Protein AF-A0A519GPD8-F1 (afdb_monomer_lite)

Sequence (87 aa):
MVSEFMLQQTPVSRVLLVYETWLSTWPTPTALAAAPSGEAVRAWGRLGYPRRALRLHASAVAITDRYDGEVPDTYDELRTLPGVGDY

Radius of gyration: 12.18 Å; chains: 1; bounding box: 28×24×32 Å

pLDDT: mean 95.35, std 5.01, range [61.62, 98.69]

Structure (mmCIF, N/CA/C/O backbone):
data_AF-A0A519GPD8-F1
#
_entry.id   AF-A0A519GPD8-F1
#
loop_
_atom_site.group_PDB
_atom_site.id
_atom_site.type_symbol
_atom_site.label_atom_id
_atom_site.label_alt_id
_atom_site.label_comp_id
_atom_site.label_asym_id
_atom_site.label_entity_id
_atom_site.label_seq_id
_atom_site.pdbx_PDB_ins_code
_atom_site.Cartn_x
_atom_site.Cartn_y
_atom_site.Cartn_z
_atom_site.occupancy
_atom_site.B_iso_or_equiv
_atom_site.auth_seq_id
_atom_site.auth_comp_id
_atom_site.auth_asym_id
_atom_site.auth_atom_id
_atom_site.pdbx_PDB_model_num
ATOM 1 N N . MET A 1 1 ? 4.657 -5.954 0.356 1.00 88.38 1 MET A N 1
ATOM 2 C CA . MET A 1 1 ? 4.375 -4.698 -0.385 1.00 88.38 1 MET A CA 1
ATOM 3 C C . MET A 1 1 ? 3.645 -3.648 0.451 1.00 88.38 1 MET A C 1
ATOM 5 O O . MET A 1 1 ? 4.165 -2.549 0.569 1.00 88.38 1 MET A O 1
ATOM 9 N N . VAL A 1 2 ? 2.466 -3.932 1.026 1.00 95.00 2 VAL A N 1
ATOM 10 C CA . VAL A 1 2 ? 1.691 -2.933 1.805 1.00 95.00 2 VAL A CA 1
ATOM 11 C C . VAL A 1 2 ? 2.511 -2.319 2.949 1.00 95.00 2 VAL A C 1
ATOM 13 O O . VAL A 1 2 ? 2.557 -1.095 3.077 1.00 95.00 2 VAL A O 1
ATOM 16 N N . SER A 1 3 ? 3.199 -3.158 3.734 1.00 94.94 3 SER A N 1
ATOM 17 C CA . SER A 1 3 ? 4.086 -2.727 4.824 1.00 94.94 3 SER A CA 1
ATOM 18 C C . SER A 1 3 ? 5.150 -1.740 4.344 1.00 94.94 3 SER A C 1
ATOM 20 O O . SER A 1 3 ? 5.302 -0.683 4.943 1.00 94.94 3 SER A O 1
ATOM 22 N N . GLU A 1 4 ? 5.817 -2.035 3.226 1.00 94.62 4 GLU A N 1
ATOM 23 C CA . GLU A 1 4 ? 6.864 -1.189 2.639 1.00 94.62 4 GLU A CA 1
ATOM 24 C C . GLU A 1 4 ? 6.340 0.206 2.293 1.00 94.62 4 GLU A C 1
ATOM 26 O O . GLU A 1 4 ? 6.914 1.214 2.703 1.00 94.62 4 GLU A O 1
ATOM 31 N N . PHE A 1 5 ? 5.185 0.290 1.621 1.00 94.94 5 PHE A N 1
ATOM 32 C CA . PHE A 1 5 ? 4.546 1.577 1.328 1.00 94.94 5 PHE A CA 1
ATOM 33 C C . PHE A 1 5 ? 4.222 2.358 2.605 1.00 94.94 5 PHE A C 1
ATOM 35 O O . PHE A 1 5 ? 4.402 3.579 2.645 1.00 94.94 5 PHE A O 1
ATOM 42 N N . MET A 1 6 ? 3.743 1.680 3.651 1.00 96.06 6 MET A N 1
ATOM 43 C CA . MET A 1 6 ? 3.409 2.316 4.925 1.00 96.06 6 MET A CA 1
ATOM 44 C C . MET A 1 6 ? 4.655 2.774 5.690 1.00 96.06 6 MET A C 1
ATOM 46 O O . MET A 1 6 ? 4.632 3.870 6.244 1.00 96.06 6 MET A O 1
ATOM 50 N N . LEU A 1 7 ? 5.740 1.997 5.683 1.00 95.94 7 LEU A N 1
ATOM 51 C CA . LEU A 1 7 ? 6.960 2.231 6.466 1.00 95.94 7 LEU A CA 1
ATOM 52 C C . LEU A 1 7 ? 7.866 3.332 5.905 1.00 95.94 7 LEU A C 1
ATOM 54 O O . LEU A 1 7 ? 8.669 3.896 6.649 1.00 95.94 7 LEU A O 1
ATOM 58 N N . GLN A 1 8 ? 7.700 3.719 4.639 1.00 93.31 8 GLN A N 1
ATOM 59 C CA . GLN A 1 8 ? 8.418 4.860 4.061 1.00 93.31 8 GLN A CA 1
ATOM 60 C C . GLN A 1 8 ? 8.247 6.124 4.924 1.00 93.31 8 GLN A C 1
ATOM 62 O O . GLN A 1 8 ? 7.157 6.686 5.037 1.00 93.31 8 GLN A O 1
ATOM 67 N N . GLN A 1 9 ? 9.330 6.586 5.556 1.00 92.56 9 GLN A N 1
ATOM 68 C CA . GLN A 1 9 ? 9.336 7.782 6.416 1.00 92.56 9 GLN A CA 1
ATOM 69 C C . GLN A 1 9 ? 8.256 7.766 7.525 1.00 92.56 9 GLN A C 1
ATOM 71 O O . GLN A 1 9 ? 7.819 8.818 7.994 1.00 92.56 9 GLN A O 1
ATOM 76 N N . THR A 1 10 ? 7.798 6.582 7.955 1.00 94.56 10 THR A N 1
ATOM 77 C CA . THR A 1 10 ? 6.763 6.421 8.990 1.00 94.56 10 THR A CA 1
ATOM 78 C C . THR A 1 10 ? 7.211 5.375 10.015 1.00 94.56 10 THR A C 1
ATOM 80 O O . THR A 1 10 ? 7.494 4.243 9.634 1.00 94.56 10 THR A O 1
ATOM 83 N N . PRO A 1 11 ? 7.265 5.699 11.321 1.00 95.00 11 PRO A N 1
ATOM 84 C CA . PRO A 1 11 ? 7.669 4.735 12.343 1.00 95.00 11 PRO A CA 1
ATOM 85 C C . PRO A 1 11 ? 6.743 3.517 12.413 1.00 95.00 11 PRO A C 1
ATOM 87 O O . PRO A 1 11 ? 5.521 3.667 12.341 1.00 95.00 11 PRO A O 1
ATOM 90 N N . VAL A 1 12 ? 7.323 2.341 12.675 1.00 96.38 12 VAL A N 1
ATOM 91 C CA . VAL A 1 12 ? 6.608 1.057 12.818 1.00 96.38 12 VAL A CA 1
ATOM 92 C C . VAL A 1 12 ? 5.419 1.166 13.777 1.00 96.38 12 VAL A C 1
ATOM 94 O O . VAL A 1 12 ? 4.322 0.728 13.446 1.00 96.38 12 VAL A O 1
ATOM 97 N N . SER A 1 13 ? 5.593 1.827 14.926 1.00 95.44 13 SER A N 1
ATOM 98 C CA . SER A 1 13 ? 4.534 1.991 15.934 1.00 95.44 13 SER A CA 1
ATOM 99 C C . SER A 1 13 ? 3.284 2.708 15.416 1.00 95.44 13 SER A C 1
ATOM 101 O O . SER A 1 13 ? 2.190 2.440 15.899 1.00 95.44 13 SER A O 1
ATOM 103 N N . ARG A 1 14 ? 3.419 3.597 14.422 1.00 94.69 14 ARG A N 1
ATOM 104 C CA . ARG A 1 14 ? 2.275 4.236 13.756 1.00 94.69 14 ARG A CA 1
ATOM 105 C C . ARG A 1 14 ? 1.672 3.351 12.671 1.00 94.69 14 ARG A C 1
ATOM 107 O O . ARG A 1 14 ? 0.457 3.356 12.518 1.00 94.69 14 ARG A O 1
ATOM 114 N N . VAL A 1 15 ? 2.504 2.602 11.945 1.00 96.31 15 VAL A N 1
ATOM 115 C CA . VAL A 1 15 ? 2.059 1.686 10.884 1.00 96.31 15 VAL A CA 1
ATOM 116 C C . VAL A 1 15 ? 1.190 0.565 11.445 1.00 96.31 15 VAL A C 1
ATOM 118 O O . VAL A 1 15 ? 0.126 0.304 10.891 1.00 96.31 15 VAL A O 1
ATOM 121 N N . LEU A 1 16 ? 1.587 -0.041 12.569 1.00 95.25 16 LEU A N 1
ATOM 122 C CA . LEU A 1 16 ? 0.855 -1.156 13.184 1.00 95.25 16 LEU A CA 1
ATOM 123 C C . LEU A 1 16 ? -0.619 -0.827 13.474 1.00 95.25 16 LEU A C 1
ATOM 125 O O . LEU A 1 16 ? -1.477 -1.678 13.281 1.00 95.25 16 LEU A O 1
ATOM 129 N N . LEU A 1 17 ? -0.931 0.425 13.832 1.00 93.31 17 LEU A N 1
ATOM 130 C CA . LEU A 1 17 ? -2.303 0.875 14.116 1.00 93.31 17 LEU A CA 1
ATOM 131 C C . LEU A 1 17 ? -3.245 0.823 12.901 1.00 93.31 17 LEU A C 1
ATOM 133 O O . LEU A 1 17 ? -4.462 0.846 13.067 1.00 93.31 17 LEU A O 1
ATOM 137 N N . VAL A 1 18 ? -2.694 0.824 11.686 1.00 96.12 18 VAL A N 1
ATOM 138 C CA . VAL A 1 18 ? -3.459 0.858 10.429 1.00 96.12 18 VAL A CA 1
ATOM 139 C C . VAL A 1 18 ? -3.299 -0.445 9.651 1.00 96.12 18 VAL A C 1
ATOM 141 O O . VAL A 1 18 ? -4.238 -0.883 8.993 1.00 96.12 18 VAL A O 1
ATOM 144 N N . TYR A 1 19 ? -2.128 -1.072 9.740 1.00 96.56 19 TYR A N 1
ATOM 145 C CA . TYR A 1 19 ? -1.746 -2.227 8.936 1.00 96.56 19 TYR A CA 1
ATOM 146 C C . TYR A 1 19 ? -2.689 -3.425 9.099 1.00 96.56 19 TYR A C 1
ATOM 148 O O . TYR A 1 19 ? -3.135 -3.986 8.101 1.00 96.56 19 TYR A O 1
ATOM 156 N N . GLU A 1 20 ? -3.041 -3.789 10.333 1.00 94.62 20 GLU A N 1
ATOM 157 C CA . GLU A 1 20 ? -3.911 -4.944 10.598 1.00 94.62 20 GLU A CA 1
ATOM 158 C C . GLU A 1 20 ? -5.316 -4.740 10.018 1.00 94.62 20 GLU A C 1
ATOM 160 O O . GLU A 1 20 ? -5.829 -5.589 9.287 1.00 94.62 20 GLU A O 1
ATOM 165 N N . THR A 1 21 ? -5.909 -3.570 10.266 1.00 96.00 21 THR A N 1
ATOM 166 C CA . THR A 1 21 ? -7.216 -3.197 9.709 1.00 96.00 21 THR A CA 1
ATOM 167 C C . THR A 1 21 ? -7.177 -3.136 8.184 1.00 96.00 21 THR A C 1
ATOM 169 O O . THR A 1 21 ? -8.123 -3.576 7.531 1.00 96.00 21 THR A O 1
ATOM 172 N N . TRP A 1 22 ? -6.085 -2.632 7.601 1.00 97.81 22 TRP A N 1
ATOM 173 C CA . TRP A 1 22 ? -5.904 -2.578 6.152 1.00 97.81 22 TRP A CA 1
ATOM 174 C C . TRP A 1 22 ? -5.937 -3.971 5.526 1.00 97.81 22 TRP A C 1
ATOM 176 O O . TRP A 1 22 ? -6.684 -4.185 4.576 1.00 97.81 22 TRP A O 1
ATOM 186 N N . LEU A 1 23 ? -5.166 -4.920 6.069 1.00 96.94 23 LEU A N 1
ATOM 187 C CA . LEU A 1 23 ? -5.115 -6.293 5.558 1.00 96.94 23 LEU A CA 1
ATOM 188 C C . LEU A 1 23 ? -6.419 -7.062 5.779 1.00 96.94 23 LEU A C 1
ATOM 190 O O . LEU A 1 23 ? -6.794 -7.874 4.942 1.00 96.94 23 LEU A O 1
ATOM 194 N N . SER A 1 24 ? -7.120 -6.794 6.881 1.00 97.38 24 SER A N 1
ATOM 195 C CA . SER A 1 24 ? -8.453 -7.353 7.125 1.00 97.38 24 SER A CA 1
ATOM 196 C C . SER A 1 24 ? -9.481 -6.838 6.108 1.00 97.38 24 SER A C 1
ATOM 198 O O . SER A 1 24 ? -10.291 -7.604 5.594 1.00 97.38 24 SER A O 1
ATOM 200 N N . THR A 1 25 ? -9.418 -5.545 5.772 1.00 97.88 25 THR A N 1
ATOM 201 C CA . THR A 1 25 ? -10.350 -4.905 4.827 1.00 97.88 25 THR A CA 1
ATOM 202 C C . THR A 1 25 ? -10.062 -5.310 3.380 1.00 97.88 25 THR A C 1
ATOM 204 O O . THR A 1 25 ? -10.984 -5.606 2.622 1.00 97.88 25 THR A O 1
ATOM 207 N N . TRP A 1 26 ? -8.785 -5.341 2.995 1.00 98.38 26 TRP A N 1
ATOM 208 C CA . TRP A 1 26 ? -8.336 -5.683 1.647 1.00 98.38 26 TRP A CA 1
ATOM 209 C C . TRP A 1 26 ? -7.241 -6.754 1.702 1.00 98.38 26 TRP A C 1
ATOM 211 O O . TRP A 1 26 ? -6.051 -6.427 1.656 1.00 98.38 26 TRP A O 1
ATOM 221 N N . PRO A 1 27 ? -7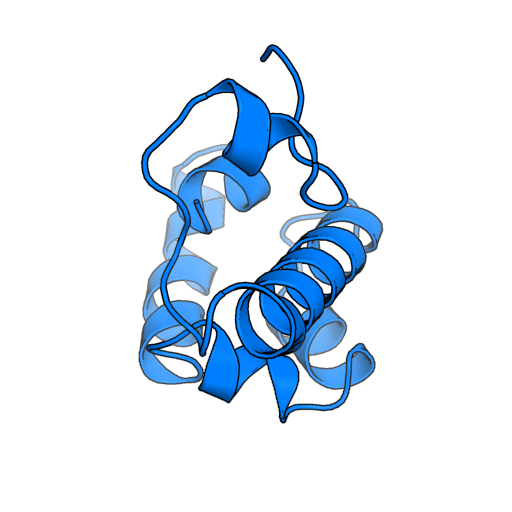.628 -8.040 1.789 1.00 97.31 27 PRO A N 1
ATOM 222 C CA . PRO A 1 27 ? -6.674 -9.140 1.917 1.00 97.31 27 PRO A CA 1
ATOM 223 C C . PRO A 1 27 ? -5.882 -9.410 0.630 1.00 97.31 27 PRO A C 1
ATOM 225 O O . PRO A 1 27 ? -4.817 -10.018 0.691 1.00 97.31 27 PRO A O 1
ATOM 228 N N . THR A 1 28 ? -6.374 -8.957 -0.529 1.00 98.00 28 THR A N 1
ATOM 229 C CA . THR A 1 28 ? -5.736 -9.161 -1.840 1.00 98.00 28 THR A CA 1
ATOM 230 C C . THR A 1 28 ? -5.610 -7.848 -2.624 1.00 98.00 28 THR A C 1
ATOM 232 O O . THR A 1 28 ? -6.374 -6.906 -2.372 1.00 98.00 28 THR A O 1
ATOM 235 N N . PRO A 1 29 ? -4.691 -7.763 -3.610 1.00 98.00 29 PRO A N 1
ATOM 236 C CA . PRO A 1 29 ? -4.617 -6.621 -4.522 1.00 98.00 29 PRO A CA 1
ATOM 237 C C . PRO A 1 29 ? -5.955 -6.352 -5.215 1.00 98.00 29 PRO A C 1
ATOM 239 O O . PRO A 1 29 ? -6.407 -5.210 -5.241 1.00 98.00 29 PRO A O 1
ATOM 242 N N . THR A 1 30 ? -6.642 -7.400 -5.673 1.00 98.44 30 THR A N 1
ATOM 243 C CA . THR A 1 30 ? -7.964 -7.306 -6.307 1.00 98.44 30 THR A CA 1
ATOM 244 C C . THR A 1 30 ? -9.006 -6.665 -5.392 1.00 98.44 30 THR A C 1
ATOM 246 O O . THR A 1 30 ? -9.771 -5.809 -5.837 1.00 98.44 30 THR A O 1
ATOM 249 N N . ALA A 1 31 ? -9.016 -7.012 -4.099 1.00 98.50 31 ALA A N 1
ATOM 250 C CA . ALA A 1 31 ? -9.932 -6.406 -3.134 1.00 98.50 31 ALA A CA 1
ATOM 251 C C . ALA A 1 31 ? -9.681 -4.896 -2.980 1.00 98.50 31 ALA A C 1
ATOM 253 O O . ALA A 1 31 ? -10.630 -4.113 -2.958 1.00 98.50 31 ALA A O 1
ATOM 254 N N . LEU A 1 32 ? -8.412 -4.475 -2.915 1.00 98.56 32 LEU A N 1
ATOM 255 C CA . LEU A 1 32 ? -8.054 -3.055 -2.845 1.00 98.56 32 LEU A CA 1
ATOM 256 C C . LEU A 1 32 ? -8.373 -2.318 -4.154 1.00 98.56 32 LEU A C 1
ATOM 258 O O . LEU A 1 32 ? -8.844 -1.182 -4.119 1.00 98.56 32 LEU A O 1
ATOM 262 N N . ALA A 1 33 ? -8.128 -2.951 -5.302 1.00 98.56 33 ALA A N 1
ATOM 263 C CA . ALA A 1 33 ? -8.384 -2.384 -6.622 1.00 98.56 33 ALA A CA 1
ATOM 264 C C . ALA A 1 33 ? -9.878 -2.124 -6.869 1.00 98.56 33 ALA A C 1
ATOM 266 O O . ALA A 1 33 ? -10.230 -1.108 -7.467 1.00 98.56 33 ALA A O 1
ATOM 267 N N . ALA A 1 34 ? -10.750 -3.005 -6.368 1.00 98.44 34 ALA A N 1
ATOM 268 C CA . ALA A 1 34 ? -12.201 -2.866 -6.478 1.00 98.44 34 ALA A CA 1
ATOM 269 C C . ALA A 1 34 ? -12.769 -1.700 -5.645 1.00 98.44 34 ALA A C 1
ATOM 271 O O . ALA A 1 34 ? -13.852 -1.192 -5.946 1.00 98.44 34 ALA A O 1
ATOM 272 N N . ALA A 1 35 ? -12.055 -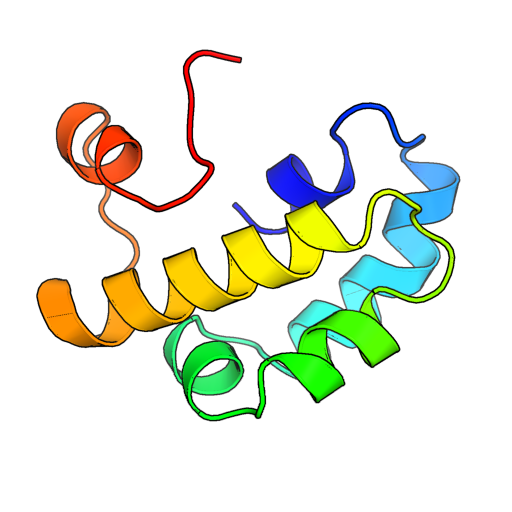1.260 -4.605 1.00 98.31 35 ALA A N 1
ATOM 273 C CA . ALA A 1 35 ? -12.470 -0.134 -3.781 1.00 98.31 35 ALA A CA 1
ATOM 274 C C . ALA A 1 35 ? -12.159 1.213 -4.465 1.00 98.31 35 ALA A C 1
ATOM 276 O O . ALA A 1 35 ? -11.133 1.353 -5.139 1.00 98.31 35 ALA A O 1
ATOM 277 N N . PRO A 1 36 ? -12.978 2.262 -4.261 1.00 98.31 36 PRO A N 1
AT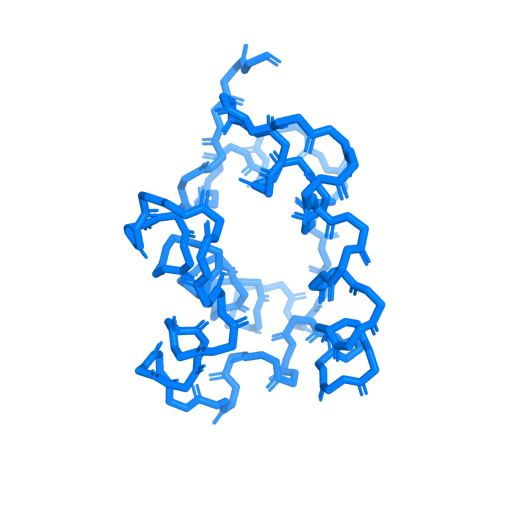OM 278 C CA . PRO A 1 36 ? -12.627 3.606 -4.701 1.00 98.31 36 PRO A CA 1
ATOM 279 C C . PRO A 1 36 ? -11.307 4.063 -4.067 1.00 98.31 36 PRO A C 1
ATOM 281 O O . PRO A 1 36 ? -11.120 3.957 -2.856 1.00 98.31 36 PRO A O 1
ATOM 284 N N . SER A 1 37 ? -10.418 4.684 -4.843 1.00 97.88 37 SER A N 1
ATOM 285 C CA . SER A 1 37 ? -9.121 5.170 -4.333 1.00 97.88 37 SER A CA 1
ATOM 286 C C . SER A 1 37 ? -9.255 6.145 -3.151 1.00 97.88 37 SER A C 1
ATOM 288 O O . SER A 1 37 ? -8.408 6.184 -2.259 1.00 97.88 37 SER A O 1
ATOM 290 N N . GLY A 1 38 ? -10.356 6.902 -3.089 1.00 98.00 38 GLY A N 1
ATOM 291 C CA . GLY A 1 38 ? -10.679 7.759 -1.948 1.00 98.00 38 GLY A CA 1
ATOM 292 C C . GLY A 1 38 ? -10.926 6.990 -0.644 1.00 98.00 38 GLY A C 1
ATOM 293 O O . GLY A 1 38 ? -10.664 7.525 0.430 1.00 98.00 38 GLY A O 1
ATOM 294 N N . GLU A 1 39 ? -11.395 5.745 -0.707 1.00 98.00 39 GLU A N 1
ATOM 295 C CA . GLU A 1 39 ? -11.544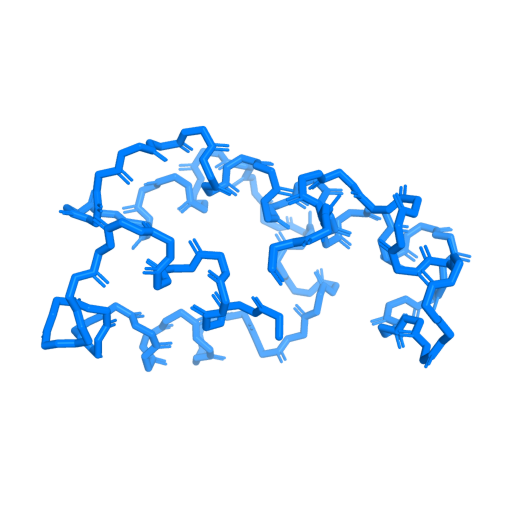 4.872 0.460 1.00 98.00 39 GLU A CA 1
ATOM 296 C C . GLU A 1 39 ? -10.190 4.396 0.982 1.00 98.00 39 GLU A C 1
ATOM 298 O O . GLU A 1 39 ? -9.934 4.498 2.181 1.00 98.00 39 GLU A O 1
ATOM 303 N N . ALA A 1 40 ? -9.281 4.019 0.080 1.00 97.75 40 ALA A N 1
ATOM 304 C CA . ALA A 1 40 ? -7.893 3.720 0.418 1.00 97.75 40 ALA A CA 1
ATOM 305 C C . ALA A 1 40 ? -7.212 4.920 1.109 1.00 97.75 40 ALA A C 1
ATOM 307 O O . ALA A 1 40 ? -6.547 4.762 2.131 1.00 97.75 40 ALA A O 1
ATOM 308 N N . VAL A 1 41 ? -7.430 6.149 0.620 1.00 97.69 41 VAL A N 1
ATOM 309 C CA . VAL A 1 41 ? -6.916 7.370 1.273 1.00 97.69 41 VAL A CA 1
ATOM 310 C C . VAL A 1 41 ? -7.528 7.583 2.661 1.00 97.69 41 VAL A C 1
ATOM 312 O O . VAL A 1 41 ? -6.808 7.970 3.582 1.00 97.69 41 VAL A O 1
ATOM 315 N N . ARG A 1 42 ? -8.829 7.322 2.844 1.00 97.25 42 ARG A N 1
ATOM 316 C CA . ARG A 1 42 ? -9.480 7.427 4.162 1.00 97.25 42 ARG A CA 1
ATOM 317 C C . ARG A 1 42 ? -8.915 6.408 5.152 1.00 97.25 42 ARG A C 1
ATOM 319 O O . ARG A 1 42 ? -8.566 6.797 6.263 1.00 97.25 42 ARG A O 1
ATOM 326 N N . ALA A 1 43 ? -8.777 5.146 4.745 1.00 96.94 43 ALA A N 1
ATOM 327 C CA . ALA A 1 43 ? -8.221 4.079 5.579 1.00 96.94 43 ALA A CA 1
ATOM 328 C C . ALA A 1 43 ? -6.745 4.316 5.941 1.00 96.94 43 ALA A C 1
ATOM 330 O O . ALA A 1 43 ? -6.314 3.960 7.033 1.00 96.94 43 ALA A O 1
ATOM 331 N N . TRP A 1 44 ? -5.983 4.995 5.074 1.00 96.50 44 TRP A N 1
ATOM 332 C CA . TRP A 1 44 ? -4.600 5.407 5.352 1.00 96.50 44 TRP A CA 1
ATOM 333 C C . TRP A 1 44 ? -4.480 6.346 6.564 1.00 96.50 44 TRP A C 1
ATOM 335 O O . TRP A 1 44 ? -3.427 6.434 7.201 1.00 96.50 44 TRP A O 1
ATOM 345 N N . GLY A 1 45 ? -5.559 7.066 6.888 1.00 92.62 45 GLY A N 1
ATOM 346 C CA . GLY A 1 45 ? -5.689 7.857 8.104 1.00 92.62 45 GLY A CA 1
ATOM 347 C C . GLY A 1 45 ? -4.529 8.830 8.327 1.00 92.62 45 GLY A C 1
ATOM 348 O O . GLY A 1 45 ? -4.216 9.681 7.494 1.00 92.62 45 GLY A O 1
ATOM 349 N N . ARG A 1 46 ? -3.890 8.723 9.498 1.00 91.81 46 ARG A N 1
ATOM 350 C CA . ARG A 1 46 ? -2.844 9.650 9.968 1.00 91.81 46 ARG A CA 1
ATOM 351 C C . ARG A 1 46 ? -1.412 9.161 9.716 1.00 91.81 46 ARG A C 1
ATOM 353 O O . ARG A 1 46 ? -0.484 9.696 10.319 1.00 91.81 46 ARG A O 1
ATOM 360 N N . LEU A 1 47 ? -1.206 8.196 8.814 1.00 93.62 47 LEU A N 1
ATOM 361 C CA . LEU A 1 47 ? 0.142 7.754 8.415 1.00 93.62 47 LEU A CA 1
ATOM 362 C C . LEU A 1 47 ? 0.931 8.833 7.647 1.00 93.62 47 LEU A C 1
ATOM 364 O O . LEU A 1 47 ? 2.141 8.716 7.479 1.00 93.62 47 LEU A O 1
ATOM 368 N N . GLY A 1 48 ? 0.263 9.899 7.193 1.00 90.12 48 GLY A N 1
ATOM 369 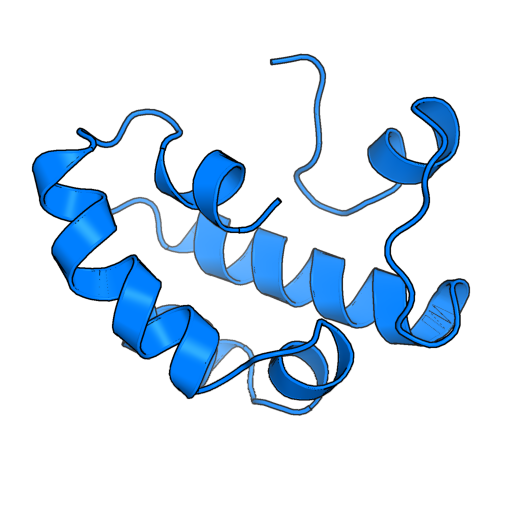C C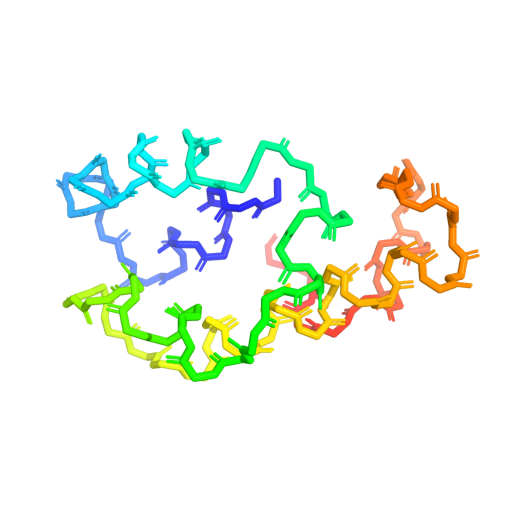A . GLY A 1 48 ? 0.879 10.978 6.421 1.00 90.12 48 GLY A CA 1
ATOM 370 C C . GLY A 1 48 ? 1.171 10.581 4.971 1.00 90.12 48 GLY A C 1
ATOM 371 O O . GLY A 1 48 ? 1.134 9.406 4.595 1.00 90.12 48 GLY A O 1
ATOM 372 N N . TYR A 1 49 ? 1.465 11.583 4.138 1.00 92.44 49 TYR A N 1
ATOM 373 C CA . TYR A 1 49 ? 1.724 11.426 2.699 1.00 92.44 49 TYR A CA 1
ATOM 374 C C . TYR A 1 49 ? 0.620 10.629 1.965 1.00 92.44 49 TYR A C 1
ATOM 376 O O . TYR A 1 49 ? 0.892 9.544 1.447 1.00 92.44 49 TYR A O 1
ATOM 384 N N . PRO A 1 50 ? -0.618 11.154 1.853 1.00 93.06 50 PRO A N 1
ATOM 385 C CA . PRO A 1 50 ? -1.765 10.440 1.261 1.00 93.06 50 PRO A CA 1
ATOM 386 C C . PRO A 1 50 ? -1.543 9.986 -0.191 1.00 93.06 50 PRO A C 1
ATOM 388 O O . PRO A 1 50 ? -2.184 9.054 -0.667 1.00 93.06 50 PRO A O 1
ATOM 391 N N . ARG A 1 51 ? -0.577 10.590 -0.897 1.00 95.12 51 ARG A N 1
ATOM 392 C CA . ARG A 1 51 ? -0.136 10.130 -2.221 1.00 95.12 51 ARG A CA 1
ATOM 393 C C . ARG A 1 51 ? 0.393 8.690 -2.207 1.00 95.12 51 ARG A C 1
ATOM 395 O O . ARG A 1 51 ? 0.284 8.032 -3.233 1.00 95.12 51 ARG A O 1
ATOM 402 N N . ARG A 1 52 ? 0.933 8.190 -1.087 1.00 96.44 52 ARG A N 1
ATOM 403 C CA . ARG A 1 52 ? 1.364 6.787 -0.957 1.00 96.44 52 ARG A CA 1
ATOM 404 C C . ARG A 1 52 ? 0.182 5.825 -0.992 1.00 96.44 52 ARG A C 1
ATOM 406 O O . ARG A 1 52 ? 0.263 4.834 -1.703 1.00 96.44 52 ARG A O 1
ATOM 413 N N . ALA A 1 53 ? -0.932 6.168 -0.343 1.00 96.88 53 ALA A N 1
ATOM 414 C CA . ALA A 1 53 ? -2.170 5.393 -0.439 1.00 96.88 53 ALA A CA 1
ATOM 415 C C . ALA A 1 53 ? -2.669 5.315 -1.888 1.00 96.88 53 ALA A C 1
ATOM 417 O O . ALA A 1 53 ? -3.006 4.241 -2.375 1.00 96.88 53 ALA A O 1
ATOM 418 N N . LEU A 1 54 ? -2.640 6.445 -2.607 1.00 97.94 54 LEU A N 1
ATOM 419 C CA . LEU A 1 54 ? -3.014 6.488 -4.025 1.00 97.94 54 LEU A CA 1
ATOM 420 C C . LEU A 1 54 ? -2.077 5.649 -4.904 1.00 97.94 54 LEU A C 1
ATOM 422 O O . LEU A 1 54 ? -2.533 5.023 -5.853 1.00 97.94 54 LEU A O 1
ATOM 426 N N . ARG A 1 55 ? -0.772 5.631 -4.608 1.00 97.56 55 ARG A N 1
ATOM 427 C CA . ARG A 1 55 ? 0.203 4.819 -5.353 1.00 97.56 55 ARG A CA 1
ATOM 428 C C . ARG A 1 55 ? 0.055 3.332 -5.058 1.00 97.56 55 ARG A C 1
ATOM 430 O O . ARG A 1 55 ? 0.096 2.544 -5.993 1.00 97.56 55 ARG A O 1
ATOM 437 N N . LEU A 1 56 ? -0.191 2.965 -3.803 1.00 97.94 56 LEU A N 1
ATOM 438 C CA . LEU A 1 56 ? -0.493 1.588 -3.425 1.00 97.94 56 LEU A CA 1
ATOM 439 C C . LEU A 1 56 ? -1.791 1.101 -4.086 1.00 97.94 56 LEU A C 1
ATOM 441 O O . LEU A 1 56 ? -1.816 0.003 -4.630 1.00 97.94 56 LEU A O 1
ATOM 445 N N . HIS A 1 57 ? -2.837 1.932 -4.107 1.00 98.62 57 HIS A N 1
ATOM 446 C CA . HIS A 1 57 ? -4.085 1.630 -4.817 1.00 98.62 57 HIS A CA 1
ATOM 447 C C . HIS A 1 57 ? -3.851 1.459 -6.323 1.00 98.62 57 HIS A C 1
ATOM 449 O O . HIS A 1 57 ? -4.226 0.439 -6.889 1.00 98.62 57 HIS A O 1
ATOM 455 N N . ALA A 1 58 ? -3.129 2.387 -6.959 1.00 98.44 58 ALA A N 1
ATOM 456 C CA . ALA A 1 58 ? -2.770 2.268 -8.372 1.00 98.44 58 ALA A CA 1
ATOM 457 C C . ALA A 1 58 ? -1.906 1.026 -8.665 1.00 98.44 58 ALA A C 1
ATOM 459 O O . ALA A 1 58 ? -2.063 0.410 -9.715 1.00 98.44 58 ALA A O 1
ATOM 460 N N . SER A 1 59 ? -1.015 0.639 -7.746 1.00 98.31 59 SER A N 1
ATOM 461 C CA . SER A 1 59 ? -0.273 -0.623 -7.830 1.00 98.31 59 SER A CA 1
ATOM 462 C C . SER A 1 59 ? -1.199 -1.829 -7.769 1.00 98.31 59 SER A C 1
ATOM 464 O O . SER A 1 59 ? -1.065 -2.718 -8.597 1.00 98.31 59 SER A O 1
ATOM 466 N N . ALA A 1 60 ? -2.167 -1.847 -6.854 1.00 98.50 60 ALA A N 1
ATOM 467 C CA . ALA A 1 60 ? -3.144 -2.927 -6.753 1.00 98.50 60 ALA A CA 1
ATOM 468 C C . ALA A 1 60 ? -4.024 -3.058 -8.008 1.00 98.50 60 ALA A C 1
ATOM 470 O O . ALA A 1 60 ? -4.240 -4.172 -8.481 1.00 98.50 60 ALA A O 1
ATOM 471 N N . VAL A 1 61 ? -4.461 -1.937 -8.595 1.00 98.69 61 VAL A N 1
ATOM 472 C CA . VAL A 1 61 ? -5.157 -1.924 -9.896 1.00 98.69 61 VAL A CA 1
ATOM 473 C C . VAL A 1 61 ? -4.258 -2.510 -10.983 1.00 98.69 61 VAL A C 1
ATOM 475 O O . VAL A 1 61 ? -4.650 -3.435 -11.682 1.00 98.69 61 VAL A O 1
ATOM 478 N N . ALA A 1 62 ? -3.009 -2.050 -11.070 1.00 98.44 62 ALA A N 1
ATOM 479 C CA . ALA A 1 62 ? -2.073 -2.530 -12.078 1.00 98.44 62 ALA A CA 1
ATOM 480 C C . ALA A 1 62 ? -1.694 -4.014 -11.914 1.00 98.44 62 ALA A C 1
ATOM 482 O O . ALA A 1 62 ? -1.363 -4.651 -12.911 1.00 98.44 62 ALA A O 1
ATOM 483 N N . ILE A 1 63 ? -1.710 -4.540 -10.684 1.00 98.44 63 ILE A N 1
ATOM 484 C CA . ILE A 1 63 ? -1.549 -5.968 -10.368 1.00 98.44 63 ILE A CA 1
ATOM 485 C C . ILE A 1 63 ? -2.770 -6.755 -10.849 1.00 98.44 63 ILE A C 1
ATOM 487 O O . ILE A 1 63 ? -2.629 -7.758 -11.538 1.00 98.44 63 ILE A O 1
ATOM 491 N N . THR A 1 64 ? -3.967 -6.257 -10.547 1.00 98.44 64 THR A N 1
ATOM 492 C CA . THR A 1 64 ? -5.229 -6.889 -10.953 1.00 98.44 64 THR A CA 1
ATOM 493 C C . THR A 1 64 ? -5.345 -6.978 -12.474 1.00 98.44 64 THR A C 1
ATOM 495 O O . THR A 1 64 ? -5.606 -8.050 -13.003 1.00 98.44 64 THR A O 1
ATOM 498 N N . ASP A 1 65 ? -5.077 -5.879 -13.180 1.00 98.25 65 ASP A N 1
ATOM 499 C CA . ASP A 1 65 ? -5.300 -5.795 -14.626 1.00 98.25 65 ASP A CA 1
ATOM 500 C C . ASP A 1 65 ? -4.237 -6.532 -15.454 1.00 98.25 65 ASP A C 1
ATOM 502 O O . ASP A 1 65 ? -4.537 -7.036 -16.535 1.00 98.25 65 ASP A O 1
ATOM 506 N N . ARG A 1 66 ? -2.976 -6.545 -14.998 1.00 98.00 66 ARG A N 1
ATOM 507 C CA . ARG A 1 66 ? -1.839 -7.047 -15.796 1.00 98.00 66 ARG A CA 1
ATOM 508 C C . ARG A 1 66 ? -1.318 -8.408 -15.351 1.00 98.00 66 ARG A C 1
ATOM 510 O O . ARG A 1 66 ? -0.668 -9.074 -16.149 1.00 98.00 66 ARG A O 1
ATOM 517 N N . TYR A 1 67 ? -1.580 -8.792 -14.106 1.00 97.31 67 TYR A N 1
ATOM 518 C CA . TYR A 1 67 ? -1.003 -9.978 -13.471 1.00 97.31 67 TYR A CA 1
ATOM 519 C C . TYR A 1 67 ? -2.076 -10.846 -12.790 1.00 97.31 67 TYR A C 1
ATOM 521 O O . TYR A 1 67 ? -1.770 -11.612 -11.886 1.00 97.31 67 TYR A O 1
ATOM 529 N N . ASP A 1 68 ? -3.342 -10.711 -13.206 1.00 96.88 68 ASP A N 1
ATOM 530 C CA . ASP A 1 68 ? -4.485 -11.508 -12.722 1.00 96.88 68 ASP A CA 1
ATOM 531 C C . ASP A 1 68 ? -4.668 -11.479 -11.190 1.00 96.88 68 ASP A C 1
ATOM 533 O O . ASP A 1 68 ? -5.096 -12.440 -10.558 1.00 96.88 68 ASP A O 1
ATOM 537 N N . GLY A 1 69 ? -4.311 -10.351 -10.566 1.00 96.62 69 GLY A N 1
ATOM 538 C CA . GLY A 1 69 ? -4.403 -10.170 -9.114 1.00 96.62 69 GLY A CA 1
ATOM 539 C C . GLY A 1 69 ? -3.221 -10.732 -8.321 1.00 96.62 69 GLY A C 1
ATOM 540 O O . GLY A 1 69 ? -3.124 -10.448 -7.123 1.00 96.62 69 GLY A O 1
ATOM 541 N N . GLU A 1 70 ? -2.297 -11.435 -8.974 1.00 97.44 70 GLU A N 1
ATOM 542 C CA . GLU A 1 70 ? -1.091 -11.983 -8.361 1.00 97.44 70 GLU A CA 1
ATOM 543 C C . GLU A 1 70 ? 0.050 -10.964 -8.378 1.00 97.44 70 GLU A C 1
ATOM 545 O O . GLU A 1 70 ? 0.348 -10.316 -9.382 1.00 97.44 70 GLU A O 1
ATOM 550 N N . VAL A 1 71 ? 0.703 -10.794 -7.229 1.00 95.62 71 VAL A N 1
ATOM 551 C CA . VAL A 1 71 ? 1.851 -9.890 -7.118 1.00 95.62 71 VAL A CA 1
ATOM 552 C C . VAL A 1 71 ? 3.018 -10.480 -7.924 1.00 95.62 71 VAL A C 1
ATOM 554 O O . VAL A 1 71 ? 3.417 -11.602 -7.616 1.00 95.62 71 VAL A O 1
ATOM 557 N N . PRO A 1 72 ? 3.609 -9.742 -8.885 1.00 96.00 72 PRO A N 1
ATOM 558 C CA . PRO A 1 72 ? 4.775 -10.219 -9.627 1.00 96.00 72 PRO A CA 1
ATOM 559 C C . PRO A 1 72 ? 5.935 -10.557 -8.690 1.00 96.00 72 PRO A C 1
ATOM 561 O O . PRO A 1 72 ? 6.178 -9.840 -7.715 1.00 96.00 72 PRO A O 1
ATOM 564 N N . ASP A 1 73 ? 6.672 -11.619 -8.992 1.00 95.31 73 ASP A N 1
ATOM 565 C CA . ASP A 1 73 ? 7.766 -12.118 -8.155 1.00 95.31 73 ASP A CA 1
ATOM 566 C C . ASP A 1 73 ? 9.159 -11.726 -8.673 1.00 95.31 73 ASP A C 1
ATOM 568 O O . ASP A 1 73 ? 10.154 -11.896 -7.962 1.00 95.31 73 ASP A O 1
ATOM 572 N N . THR A 1 74 ? 9.247 -11.128 -9.865 1.00 95.44 74 THR A N 1
ATOM 573 C CA . THR A 1 74 ? 10.505 -10.615 -10.412 1.00 95.44 74 THR A CA 1
ATOM 574 C C . THR A 1 74 ? 10.710 -9.133 -10.099 1.00 95.44 74 THR A C 1
ATOM 576 O O . THR A 1 74 ? 9.787 -8.315 -10.099 1.00 95.44 74 THR A O 1
ATOM 579 N N . TYR A 1 75 ? 11.965 -8.755 -9.851 1.00 93.00 75 TYR A N 1
ATOM 580 C CA . TYR A 1 75 ? 12.340 -7.368 -9.563 1.00 93.00 75 TYR A CA 1
ATOM 581 C C . TYR A 1 75 ? 11.977 -6.408 -10.707 1.00 93.00 75 TYR A C 1
ATOM 583 O O . TYR A 1 75 ? 11.452 -5.320 -10.458 1.00 93.00 75 TYR A O 1
ATOM 591 N N . ASP A 1 76 ? 12.209 -6.818 -11.956 1.00 94.69 76 ASP A N 1
ATOM 592 C CA . ASP A 1 76 ? 11.931 -5.985 -13.127 1.00 94.69 76 ASP A CA 1
ATOM 593 C C . ASP A 1 76 ? 10.431 -5.719 -13.290 1.00 94.69 76 ASP A C 1
ATOM 595 O O . ASP A 1 76 ? 10.035 -4.579 -13.541 1.00 94.69 76 ASP A O 1
ATOM 599 N N . GLU A 1 77 ? 9.578 -6.723 -13.069 1.00 95.19 77 GLU A N 1
ATOM 600 C CA . GLU A 1 77 ? 8.122 -6.557 -13.116 1.00 95.19 77 GLU A CA 1
ATOM 601 C C . GLU A 1 77 ? 7.611 -5.715 -11.947 1.00 95.19 77 GLU A C 1
ATOM 603 O O . GLU A 1 77 ? 6.801 -4.804 -12.155 1.00 95.19 77 GLU A O 1
ATOM 608 N N . LEU A 1 78 ? 8.127 -5.945 -10.735 1.00 95.25 78 LEU A N 1
ATOM 609 C CA . LEU A 1 78 ? 7.802 -5.143 -9.554 1.00 95.25 78 LEU A CA 1
ATOM 610 C C . LEU A 1 78 ? 8.110 -3.659 -9.780 1.00 95.25 78 LEU A C 1
ATOM 612 O O . LEU A 1 78 ? 7.299 -2.804 -9.421 1.00 95.25 78 LEU A O 1
ATOM 616 N N . ARG A 1 79 ? 9.223 -3.327 -10.443 1.00 94.50 79 ARG A N 1
ATOM 617 C CA . ARG A 1 79 ? 9.580 -1.943 -10.803 1.00 94.50 79 ARG A CA 1
ATOM 618 C C . ARG A 1 79 ? 8.613 -1.281 -11.777 1.00 94.50 79 ARG A C 1
ATOM 620 O O . ARG A 1 79 ? 8.557 -0.054 -11.839 1.00 94.50 79 ARG A O 1
ATOM 627 N N . THR A 1 80 ? 7.826 -2.053 -12.524 1.00 95.00 80 THR A N 1
ATOM 628 C CA . THR A 1 80 ? 6.787 -1.492 -13.402 1.00 95.00 80 THR A CA 1
ATOM 629 C C . THR A 1 80 ? 5.539 -1.040 -12.638 1.00 95.00 80 THR A C 1
ATOM 631 O O . THR A 1 80 ? 4.617 -0.476 -13.240 1.00 95.00 80 THR A O 1
ATOM 634 N N . LEU A 1 81 ? 5.450 -1.319 -11.334 1.00 96.81 81 LEU A N 1
ATOM 635 C CA . LEU A 1 81 ? 4.287 -0.989 -10.520 1.00 96.81 81 LEU A CA 1
ATOM 636 C C . LEU A 1 81 ? 4.333 0.473 -10.032 1.00 96.81 81 LEU A C 1
ATOM 638 O O . LEU A 1 81 ? 5.367 0.959 -9.565 1.00 96.81 81 LEU A O 1
ATOM 642 N N . PRO A 1 82 ? 3.205 1.206 -10.094 1.00 95.62 82 PRO A N 1
ATOM 643 C CA . PRO A 1 82 ? 3.122 2.588 -9.634 1.00 95.62 82 PRO A CA 1
ATOM 644 C C . PRO A 1 82 ? 3.598 2.819 -8.188 1.00 95.62 82 PRO A C 1
ATOM 646 O O . PRO A 1 82 ? 2.889 2.553 -7.224 1.00 95.62 82 PRO A O 1
ATOM 649 N N . GLY A 1 83 ? 4.745 3.479 -8.027 1.00 91.38 83 GLY A N 1
ATOM 650 C CA . GLY A 1 83 ? 5.270 3.848 -6.705 1.00 91.38 83 GLY A CA 1
ATOM 651 C C . GLY A 1 83 ? 6.171 2.796 -6.058 1.00 91.38 83 GLY A C 1
ATOM 652 O O . GLY A 1 83 ? 6.572 2.997 -4.915 1.00 91.38 83 GLY A O 1
ATOM 653 N N . VAL A 1 84 ? 6.514 1.730 -6.783 1.00 92.75 84 VAL A N 1
ATOM 654 C CA . VAL A 1 84 ? 7.639 0.849 -6.453 1.00 92.75 84 VAL A CA 1
ATOM 655 C C . VAL A 1 84 ? 8.922 1.450 -7.047 1.00 92.75 84 VAL A C 1
ATOM 657 O O . VAL A 1 84 ? 8.915 1.942 -8.173 1.00 92.75 84 VAL A O 1
ATOM 660 N N . GLY A 1 85 ? 10.005 1.471 -6.269 1.00 86.06 85 GLY A N 1
ATOM 661 C CA . GLY A 1 85 ? 11.308 2.034 -6.645 1.00 86.06 85 GLY A CA 1
ATOM 662 C C . GLY A 1 85 ? 12.459 1.299 -5.949 1.00 86.06 85 GLY A C 1
ATOM 663 O O . GLY A 1 85 ? 12.222 0.280 -5.311 1.00 86.06 85 GLY A O 1
ATOM 664 N N . ASP A 1 86 ? 13.683 1.823 -6.050 1.00 72.81 86 ASP A N 1
ATOM 665 C CA . ASP A 1 86 ? 14.935 1.148 -5.630 1.00 72.81 86 ASP A CA 1
ATOM 666 C C . ASP A 1 86 ? 15.309 1.295 -4.150 1.00 72.81 86 ASP A C 1
ATOM 668 O O . ASP A 1 86 ? 16.491 1.349 -3.821 1.00 72.81 86 ASP A O 1
ATOM 672 N N . TYR A 1 87 ? 14.320 1.462 -3.276 1.00 61.62 87 TYR A N 1
ATOM 673 C CA . TYR A 1 87 ? 14.574 1.853 -1.888 1.00 61.62 87 TYR A CA 1
ATOM 674 C C . TYR A 1 87 ? 15.322 0.788 -1.077 1.00 61.62 87 TYR A C 1
ATOM 676 O O . TYR A 1 87 ? 14.999 -0.409 -1.244 1.00 61.62 87 TYR A O 1
#

Secondary structure (DSSP, 8-state):
-HHHHHHTTS-HHHHHHHHHHHHHH--SHHHHHHS-HHHHHHHHTTSS-THHHHHHHHHHHHHHHHHTTPPP-SHHHHHTSTT----

Foldseek 3Di:
DLLVLLVVVADPVVCVVLVVVVCVQQVFLQSLLPDDLVVLLVSSPPSDDSVSSSQSNQQSVCCCPPVVRDDDPDPVVQVVGRPDDDD